Protein AF-A0A447PG07-F1 (afdb_monomer_lite)

Organism: Salmonella enterica I (NCBI:txid59201)

Secondary structure (DSSP, 8-state):
-TTTT-B-TTS-BTTSTT-TTS-SB-TTT--B-S-SSPEEEEEETTEEEEEE--HHHHHB---TTPPPPTTSPPPP-BHHHHHHHHHHHHHS--TTTTHHHHHHHS--

pLDDT: mean 86.22, std 14.03, range [40.84, 96.06]

Foldseek 3Di:
DDVLQDDDPVQFRQQQAVQRPDRQADPPQRDGDGDPDFHWDDPDPPDIDRPGHHSCVVAQADDPPDDADPVRDDDGRGNVVVVVVVVVVVPDDPPPPPVVVVVVVPPD

Radius of gyration: 20.19 Å; chains: 1; bounding box: 49×33×59 Å

Sequence (108 aa):
MNLANSTDGNGRYIFAGYKTEAAPFDQATGGYHGGEKSVTQQVDSARTMVIGHTGAQIFNSITSNAVPEPDGSDSEKNLFVMLDTAIAALKTPVEGNDVEKEKSRCRH

Structure (mmCIF, N/CA/C/O backbone):
data_AF-A0A447PG07-F1
#
_entry.id   AF-A0A447PG07-F1
#
loop_
_atom_site.group_PDB
_atom_site.id
_atom_site.type_symbol
_atom_site.label_atom_id
_atom_site.label_alt_id
_atom_site.label_comp_id
_atom_site.label_asym_id
_atom_site.label_entity_id
_atom_site.label_seq_id
_atom_site.pdbx_PDB_ins_code
_atom_site.Cartn_x
_atom_site.Cartn_y
_atom_site.Cartn_z
_atom_site.occupancy
_atom_site.B_iso_or_equiv
_atom_site.auth_seq_id
_atom_site.auth_comp_id
_atom_site.auth_asym_id
_atom_site.auth_atom_id
_atom_site.pdbx_PDB_model_num
ATOM 1 N N . MET A 1 1 ? 4.281 8.982 -4.720 1.00 81.94 1 MET A N 1
ATOM 2 C CA . MET A 1 1 ? 4.372 8.533 -3.313 1.00 81.94 1 MET A CA 1
ATOM 3 C C . MET A 1 1 ? 3.516 9.344 -2.347 1.00 81.94 1 MET A C 1
ATOM 5 O O . MET A 1 1 ? 2.794 8.732 -1.578 1.00 81.94 1 MET A O 1
ATOM 9 N N . ASN A 1 2 ? 3.523 10.685 -2.397 1.00 86.12 2 ASN A N 1
ATOM 10 C CA . ASN A 1 2 ? 2.839 11.530 -1.397 1.00 86.12 2 ASN A CA 1
ATOM 11 C C . ASN A 1 2 ? 1.357 11.181 -1.163 1.00 86.12 2 ASN A C 1
ATOM 13 O O . ASN A 1 2 ? 0.922 11.156 -0.021 1.00 86.12 2 ASN A O 1
ATOM 17 N N . LEU A 1 3 ? 0.602 10.845 -2.218 1.00 90.31 3 LEU A N 1
ATOM 18 C CA . LEU A 1 3 ? -0.801 10.442 -2.072 1.00 90.31 3 LEU A CA 1
ATOM 19 C C . LEU A 1 3 ? -0.959 9.138 -1.272 1.00 90.31 3 LEU A C 1
ATOM 21 O O . LEU A 1 3 ? -1.852 9.034 -0.439 1.00 90.31 3 LEU A O 1
ATOM 25 N N . ALA A 1 4 ? -0.089 8.153 -1.483 1.00 91.69 4 ALA A N 1
ATOM 26 C CA . ALA A 1 4 ? -0.154 6.882 -0.765 1.00 91.69 4 ALA A CA 1
ATOM 27 C C . ALA A 1 4 ? 0.281 7.002 0.705 1.00 91.69 4 ALA A C 1
ATOM 29 O O . ALA A 1 4 ? -0.189 6.243 1.548 1.00 91.69 4 ALA A O 1
ATOM 30 N N . ASN A 1 5 ? 1.086 8.020 1.021 1.00 94.75 5 ASN A N 1
ATOM 31 C CA . ASN A 1 5 ? 1.433 8.439 2.380 1.00 94.75 5 ASN A CA 1
ATOM 32 C C . ASN A 1 5 ? 0.563 9.614 2.876 1.00 94.75 5 ASN A C 1
ATOM 34 O O . ASN A 1 5 ? 1.009 10.405 3.702 1.00 94.75 5 ASN A O 1
ATOM 38 N N . SER A 1 6 ? -0.676 9.746 2.386 1.00 95.00 6 SER A N 1
ATOM 39 C CA . SER A 1 6 ? -1.580 10.812 2.840 1.00 95.00 6 SER A CA 1
ATOM 40 C C . SER A 1 6 ? -1.982 10.638 4.299 1.00 95.00 6 SER A C 1
ATOM 42 O O . SER A 1 6 ? -2.230 9.520 4.765 1.00 95.00 6 SER A O 1
ATOM 44 N N . THR A 1 7 ? -2.124 11.765 4.989 1.00 94.50 7 THR A N 1
ATOM 45 C CA . THR A 1 7 ? -2.611 11.837 6.364 1.00 94.50 7 THR A CA 1
ATOM 46 C C . THR A 1 7 ? -3.948 12.563 6.442 1.00 94.50 7 THR A C 1
ATOM 48 O O . THR A 1 7 ? -4.266 13.389 5.587 1.00 94.50 7 THR A O 1
ATOM 51 N N . ASP A 1 8 ? -4.729 12.281 7.480 1.00 91.75 8 ASP A N 1
ATOM 52 C CA . ASP A 1 8 ? -5.882 13.103 7.839 1.00 91.75 8 ASP A CA 1
ATOM 53 C C . ASP A 1 8 ? -5.444 14.434 8.487 1.00 91.75 8 ASP A C 1
ATOM 55 O O . ASP A 1 8 ? -4.252 14.725 8.634 1.00 91.75 8 ASP A O 1
ATOM 59 N N . GLY A 1 9 ? -6.419 15.250 8.903 1.00 91.69 9 GLY A N 1
ATOM 60 C CA . GLY A 1 9 ? -6.163 16.526 9.581 1.00 91.69 9 GLY A CA 1
ATOM 61 C C . GLY A 1 9 ? -5.447 16.406 10.934 1.00 91.69 9 GLY A C 1
ATOM 62 O O . GLY A 1 9 ? -4.965 17.410 11.448 1.00 91.69 9 GLY A O 1
ATOM 63 N N . ASN A 1 10 ? -5.343 15.197 11.491 1.00 92.62 10 ASN A N 1
ATOM 64 C CA . ASN A 1 10 ? -4.642 14.901 12.739 1.00 92.62 10 ASN A CA 1
ATOM 65 C C . ASN A 1 10 ? -3.262 14.258 12.498 1.00 92.62 10 ASN A C 1
ATOM 67 O O . ASN A 1 10 ? -2.619 13.822 13.454 1.00 92.62 10 ASN A O 1
ATOM 71 N N . GLY A 1 11 ? -2.809 14.161 11.243 1.00 93.56 11 GLY A N 1
ATOM 72 C CA . GLY A 1 11 ? -1.530 13.543 10.888 1.00 93.56 11 GLY A CA 1
ATOM 73 C C . GLY A 1 11 ? -1.554 12.011 10.863 1.00 93.56 11 GLY A C 1
ATOM 74 O O . GLY A 1 11 ? -0.493 11.393 10.813 1.00 93.56 11 GLY A O 1
ATOM 75 N N . ARG A 1 12 ? -2.732 11.374 10.889 1.00 94.69 12 ARG A N 1
ATOM 76 C CA . ARG A 1 12 ? -2.869 9.910 10.844 1.00 94.69 12 ARG A CA 1
ATOM 77 C C . ARG A 1 12 ? -2.880 9.410 9.413 1.00 94.69 12 ARG A C 1
ATOM 79 O O . ARG A 1 12 ? -3.681 9.876 8.607 1.00 94.69 12 ARG A O 1
ATOM 86 N N . TYR A 1 13 ? -2.036 8.431 9.098 1.00 95.19 13 TYR A N 1
ATOM 87 C CA . TYR A 1 13 ? -1.981 7.862 7.751 1.00 95.19 13 TYR A CA 1
ATOM 88 C C . TYR A 1 13 ? -3.266 7.105 7.399 1.00 95.19 13 TYR A C 1
ATOM 90 O O . TYR A 1 13 ? -3.585 6.084 8.012 1.00 95.19 13 TYR A O 1
ATOM 98 N N . ILE A 1 14 ? -3.973 7.570 6.366 1.00 94.19 14 ILE A N 1
ATOM 99 C CA . ILE A 1 14 ? -5.320 7.077 6.019 1.00 94.19 14 ILE A CA 1
ATOM 100 C C . ILE A 1 14 ? -5.308 5.737 5.271 1.00 94.19 14 ILE A C 1
ATOM 102 O O . ILE A 1 14 ? -6.293 5.006 5.294 1.00 94.19 14 ILE A O 1
ATOM 106 N N . PHE A 1 15 ? -4.177 5.380 4.656 1.00 95.62 15 PHE A N 1
ATOM 107 C CA . PHE A 1 15 ? -3.979 4.110 3.943 1.00 95.62 15 PHE A CA 1
ATOM 108 C C . PHE A 1 15 ? -3.133 3.104 4.746 1.00 95.62 15 PHE A C 1
ATOM 110 O O . PHE A 1 15 ? -2.669 2.088 4.225 1.00 95.62 15 PHE A O 1
ATOM 117 N N . ALA A 1 16 ? -2.911 3.344 6.038 1.00 95.06 16 ALA A N 1
ATOM 118 C CA . ALA A 1 16 ? -2.101 2.461 6.878 1.00 95.06 16 ALA A CA 1
ATOM 119 C C . ALA A 1 16 ? -2.915 1.392 7.632 1.00 95.06 16 ALA A C 1
ATOM 121 O O . ALA A 1 16 ? -2.360 0.669 8.463 1.00 95.06 16 ALA A O 1
ATOM 122 N N . GLY A 1 17 ? -4.220 1.268 7.364 1.00 92.88 17 GLY A N 1
ATOM 123 C CA . GLY A 1 17 ? -5.103 0.419 8.166 1.00 92.88 17 GLY A CA 1
ATOM 124 C C . GLY A 1 17 ? -5.097 0.892 9.623 1.00 92.88 17 GLY A C 1
ATOM 125 O O . GLY A 1 17 ? -5.183 2.085 9.892 1.00 92.88 17 GLY A O 1
ATOM 126 N N . TYR A 1 18 ? -4.914 -0.028 10.571 1.00 92.88 18 TYR A N 1
ATOM 127 C CA . TYR A 1 18 ? -4.772 0.322 11.992 1.00 92.88 18 TYR A CA 1
ATOM 128 C C . TYR A 1 18 ? -3.376 0.857 12.385 1.00 92.88 18 TYR A C 1
ATOM 130 O O . TYR A 1 18 ? -3.205 1.325 13.508 1.00 92.88 18 TYR A O 1
ATOM 138 N N . LYS A 1 19 ? -2.364 0.811 11.500 1.00 94.31 19 LYS A N 1
ATOM 139 C CA . LYS A 1 19 ? -0.987 1.270 11.790 1.00 94.31 19 LYS A CA 1
ATOM 140 C C . LYS A 1 19 ? -0.773 2.747 11.426 1.00 94.31 19 LYS A C 1
ATOM 142 O O . LYS A 1 19 ? 0.138 3.088 10.684 1.00 94.31 19 LYS A O 1
ATOM 147 N N . THR A 1 20 ? -1.611 3.639 11.939 1.00 93.12 20 THR A N 1
ATOM 148 C CA . THR A 1 20 ? -1.708 5.033 11.460 1.00 93.12 20 THR A CA 1
ATOM 149 C C . THR A 1 20 ? -0.557 5.969 11.854 1.00 93.12 20 THR A C 1
ATOM 151 O O . THR A 1 20 ? -0.586 7.130 11.466 1.00 93.12 20 THR A O 1
ATOM 154 N N . GLU A 1 21 ? 0.395 5.516 12.672 1.00 93.12 21 GLU A N 1
ATOM 155 C CA . GLU A 1 21 ? 1.470 6.350 13.254 1.00 93.12 21 GLU A CA 1
ATOM 156 C C . GLU A 1 21 ? 2.745 6.391 12.400 1.00 93.12 21 GLU A C 1
ATOM 158 O O . GLU A 1 21 ? 3.657 7.167 12.672 1.00 93.12 21 GLU A O 1
ATOM 163 N N . ALA A 1 22 ? 2.840 5.530 11.387 1.00 93.44 22 ALA A N 1
ATOM 164 C CA . ALA A 1 22 ? 4.014 5.401 10.533 1.00 93.44 22 ALA A CA 1
ATOM 165 C C . ALA A 1 22 ? 3.606 5.429 9.061 1.00 93.44 22 ALA A C 1
ATOM 167 O O . ALA A 1 22 ? 2.521 4.964 8.703 1.00 93.44 22 ALA A O 1
ATOM 168 N N . ALA A 1 23 ? 4.495 5.962 8.219 1.00 94.94 23 ALA A N 1
ATOM 169 C CA . ALA A 1 23 ? 4.260 6.036 6.786 1.00 94.94 23 ALA A CA 1
ATOM 170 C C . ALA A 1 23 ? 4.027 4.622 6.221 1.00 94.94 23 ALA A C 1
ATOM 172 O O . ALA A 1 23 ? 4.868 3.742 6.426 1.00 94.94 23 ALA A O 1
ATOM 173 N N . PRO A 1 24 ? 2.895 4.372 5.540 1.00 95.12 24 PRO A N 1
ATOM 174 C CA . PRO A 1 24 ? 2.576 3.048 5.026 1.00 95.12 24 PRO A CA 1
ATOM 175 C C . PRO A 1 24 ? 3.445 2.623 3.8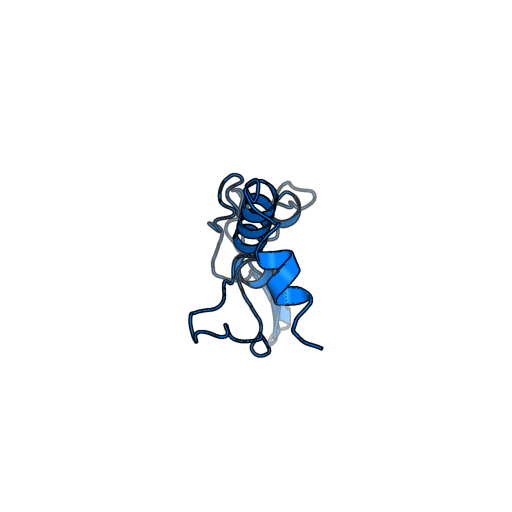46 1.00 95.12 24 PRO A C 1
ATOM 177 O O . PRO A 1 24 ? 3.554 1.421 3.620 1.00 95.12 24 PRO A O 1
ATOM 180 N N . PHE A 1 25 ? 4.025 3.562 3.095 1.00 96.06 25 PHE A N 1
ATOM 181 C CA . PHE A 1 25 ? 4.870 3.273 1.940 1.00 96.06 25 PHE A CA 1
ATOM 182 C C . PHE A 1 25 ? 6.279 3.825 2.105 1.00 96.06 25 PHE A C 1
ATOM 184 O O . PHE A 1 25 ? 6.463 4.995 2.453 1.00 96.06 25 PHE A O 1
ATOM 191 N N . ASP A 1 26 ? 7.264 2.992 1.782 1.00 94.38 26 ASP A N 1
ATOM 192 C CA . ASP A 1 26 ? 8.651 3.416 1.646 1.00 94.38 26 ASP A CA 1
ATOM 193 C C . ASP A 1 26 ? 8.828 4.328 0.421 1.00 94.38 26 ASP A C 1
ATOM 195 O O . ASP A 1 26 ? 8.319 4.055 -0.667 1.00 94.38 26 ASP A O 1
ATOM 199 N N . GLN A 1 27 ? 9.559 5.427 0.595 1.00 89.38 27 GLN A N 1
ATOM 200 C CA . GLN A 1 27 ? 9.694 6.453 -0.439 1.00 89.38 27 GLN A CA 1
ATOM 201 C C . GLN A 1 27 ? 10.616 6.022 -1.590 1.00 89.38 27 GLN A C 1
ATOM 203 O O . GLN A 1 27 ? 10.472 6.542 -2.696 1.00 89.38 27 GLN A O 1
ATOM 208 N N . ALA A 1 28 ? 11.570 5.124 -1.330 1.00 88.12 28 ALA A N 1
ATOM 209 C CA . ALA A 1 28 ? 12.571 4.708 -2.308 1.00 88.12 28 ALA A CA 1
ATOM 210 C C . ALA A 1 28 ? 12.092 3.535 -3.169 1.00 88.12 28 ALA A C 1
ATOM 212 O O . ALA A 1 28 ? 12.404 3.483 -4.352 1.00 88.12 28 ALA A O 1
ATOM 213 N N . THR A 1 29 ? 11.352 2.604 -2.571 1.00 88.12 29 THR A N 1
ATOM 214 C CA . THR A 1 29 ? 10.944 1.340 -3.201 1.00 88.12 29 THR A CA 1
ATOM 215 C C . THR A 1 29 ? 9.446 1.253 -3.479 1.00 88.12 29 THR A C 1
ATOM 217 O O . THR A 1 29 ? 9.011 0.372 -4.214 1.00 88.12 29 THR A O 1
ATOM 220 N N . GLY A 1 30 ? 8.627 2.107 -2.854 1.00 90.56 30 GLY A N 1
ATOM 221 C CA . GLY A 1 30 ? 7.171 1.969 -2.899 1.00 90.56 30 GLY A CA 1
ATOM 222 C C . GLY A 1 30 ? 6.654 0.716 -2.179 1.00 90.56 30 GLY A C 1
ATOM 223 O O . GLY A 1 30 ? 5.516 0.303 -2.408 1.00 90.56 30 GLY A O 1
ATOM 224 N N . GLY A 1 31 ? 7.467 0.081 -1.327 1.00 93.12 31 GLY A N 1
ATOM 225 C CA . GLY A 1 31 ? 7.064 -1.073 -0.525 1.00 93.12 31 GLY A CA 1
ATOM 226 C C . GLY A 1 31 ? 6.009 -0.704 0.520 1.00 93.12 31 GLY A C 1
ATOM 227 O O . GLY A 1 31 ? 6.139 0.310 1.203 1.00 93.12 31 GLY A O 1
ATOM 228 N N . TYR A 1 32 ? 4.956 -1.520 0.649 1.00 95.06 32 TYR A N 1
ATOM 229 C CA . TYR A 1 32 ? 3.913 -1.323 1.660 1.00 95.06 32 TYR A CA 1
ATOM 230 C C . TYR A 1 32 ? 4.279 -1.993 2.990 1.00 95.06 32 TYR A C 1
ATOM 232 O O . TYR A 1 32 ? 4.531 -3.196 3.037 1.00 95.06 32 TYR A O 1
ATOM 240 N N . HIS A 1 33 ? 4.220 -1.237 4.086 1.00 94.81 33 HIS A N 1
ATOM 241 C CA . HIS A 1 33 ? 4.536 -1.690 5.449 1.00 94.81 33 HIS A CA 1
ATOM 242 C C . HIS A 1 33 ? 3.433 -1.363 6.476 1.00 94.81 33 HIS A C 1
ATOM 244 O O . HIS A 1 33 ? 3.616 -1.536 7.688 1.00 94.81 33 HIS A O 1
ATOM 250 N N . GLY A 1 34 ? 2.267 -0.908 6.004 1.00 93.25 34 GLY A N 1
ATOM 251 C CA . GLY A 1 34 ? 1.111 -0.593 6.843 1.00 93.25 34 GLY A CA 1
ATOM 252 C C . GLY A 1 34 ? 0.413 -1.821 7.450 1.00 93.25 34 GLY A C 1
ATOM 253 O O . GLY A 1 34 ? 0.976 -2.910 7.600 1.00 93.25 34 GLY A O 1
ATOM 254 N N . GLY A 1 35 ? -0.819 -1.627 7.913 1.00 93.94 35 GLY A N 1
ATOM 255 C CA . GLY A 1 35 ? -1.671 -2.691 8.437 1.00 93.94 35 GLY A CA 1
ATOM 256 C C . GLY A 1 35 ? -2.373 -3.462 7.320 1.00 93.94 35 GLY A C 1
ATOM 257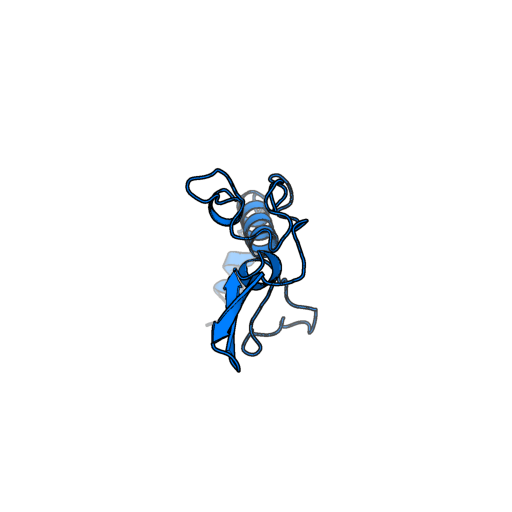 O O . GLY A 1 35 ? -2.911 -2.868 6.397 1.00 93.94 35 GLY A O 1
ATOM 258 N N . GLU A 1 36 ? -2.431 -4.787 7.433 1.00 92.25 36 GLU A N 1
ATOM 259 C CA . GLU A 1 36 ? -3.112 -5.640 6.443 1.00 92.25 36 GLU A CA 1
ATOM 260 C C . GLU A 1 36 ? -4.639 -5.639 6.590 1.00 92.25 36 GLU A C 1
ATOM 262 O O . GLU A 1 36 ? -5.364 -5.923 5.639 1.00 92.25 36 GLU A O 1
ATOM 267 N N . LYS A 1 37 ? -5.143 -5.300 7.781 1.00 92.94 37 LYS A N 1
ATOM 268 C CA . LYS A 1 37 ? -6.579 -5.256 8.066 1.00 92.94 37 LYS A CA 1
ATOM 269 C C . LYS A 1 37 ? -7.138 -3.874 7.751 1.00 92.94 37 LYS A C 1
ATOM 271 O O . LYS A 1 37 ? -6.660 -2.878 8.300 1.00 92.94 37 LYS A O 1
ATOM 276 N N . SER A 1 38 ? -8.168 -3.834 6.908 1.00 92.00 38 SER A N 1
ATOM 277 C CA . SER A 1 38 ? -8.955 -2.627 6.657 1.00 92.00 38 SER A CA 1
ATOM 278 C C . SER A 1 38 ? -9.607 -2.144 7.951 1.00 92.00 38 SER A C 1
ATOM 280 O O . SER A 1 38 ? -9.996 -2.949 8.801 1.00 92.00 38 SER A O 1
ATOM 282 N N . VAL A 1 39 ? -9.747 -0.829 8.094 1.00 91.81 39 VAL A N 1
ATOM 283 C CA . VAL A 1 39 ? -10.432 -0.243 9.246 1.00 91.81 39 VAL A CA 1
ATOM 284 C C . VAL A 1 39 ? -11.930 -0.412 9.050 1.00 91.81 39 VAL A C 1
ATOM 286 O O . VAL A 1 39 ? -12.489 0.027 8.042 1.00 91.81 39 VAL A O 1
ATOM 289 N N . THR A 1 40 ? -12.582 -1.048 10.017 1.00 93.62 40 THR A N 1
ATOM 290 C CA . THR A 1 40 ? -14.030 -1.255 10.016 1.00 93.62 40 THR A CA 1
ATOM 291 C C . THR A 1 40 ? -14.693 -0.535 11.175 1.00 93.62 40 THR A C 1
ATOM 293 O O . THR A 1 40 ? -14.140 -0.501 12.275 1.00 93.62 40 THR A O 1
ATOM 296 N N . GLN A 1 41 ? -15.905 -0.039 10.954 1.00 91.94 41 GLN A N 1
ATOM 297 C CA . GLN A 1 41 ? -16.729 0.586 11.977 1.00 91.94 41 GLN A CA 1
ATOM 298 C C . GLN A 1 41 ? -18.136 -0.009 11.965 1.00 91.94 41 GLN A C 1
ATOM 300 O O . GLN A 1 41 ? -18.750 -0.183 10.910 1.00 91.94 41 GLN A O 1
ATOM 305 N N . GLN A 1 42 ? -18.646 -0.328 13.153 1.00 92.38 42 GLN A N 1
ATOM 306 C CA . GLN A 1 42 ? -20.032 -0.735 13.327 1.00 92.38 42 GLN A CA 1
ATOM 307 C C . GLN A 1 42 ? -20.931 0.504 13.255 1.00 92.38 42 GLN A C 1
ATOM 309 O O . GLN A 1 42 ? -20.745 1.449 14.020 1.00 92.38 42 GLN A O 1
ATOM 314 N N . VAL A 1 43 ? -21.876 0.505 12.315 1.00 92.38 43 VAL A N 1
ATOM 315 C CA . VAL A 1 43 ? -22.775 1.644 12.039 1.00 92.38 43 VAL A CA 1
ATOM 316 C C . VAL A 1 43 ? -24.216 1.384 12.485 1.00 92.38 43 VAL A C 1
ATOM 318 O O . VAL A 1 43 ? -25.013 2.311 12.561 1.00 92.38 43 VAL A O 1
ATOM 321 N N . ASP A 1 44 ? -24.546 0.126 12.785 1.00 92.56 44 ASP A N 1
ATOM 322 C CA . ASP A 1 44 ? -25.814 -0.321 13.366 1.00 92.56 44 ASP A CA 1
ATOM 323 C C . ASP A 1 44 ? -25.586 -1.669 14.084 1.00 92.56 44 ASP A C 1
ATOM 325 O O . ASP A 1 44 ? -24.563 -2.333 13.892 1.00 92.56 44 ASP A O 1
ATOM 329 N N . SER A 1 45 ? -26.551 -2.109 14.884 1.00 89.19 45 SER A N 1
ATOM 330 C CA . SER A 1 45 ? -26.611 -3.392 15.596 1.00 89.19 45 SER A CA 1
ATOM 331 C C . SER A 1 45 ? -26.223 -4.617 14.754 1.00 89.19 45 SER A C 1
ATOM 333 O O . SER A 1 45 ? -25.649 -5.557 15.297 1.00 89.19 45 SER A O 1
ATOM 335 N N . ALA A 1 46 ? -26.466 -4.593 13.438 1.00 91.81 46 ALA A N 1
ATOM 336 C CA . ALA A 1 46 ? -26.184 -5.708 12.530 1.00 91.81 46 ALA A CA 1
ATOM 337 C C . ALA A 1 46 ? -25.227 -5.375 11.368 1.00 91.81 46 ALA A C 1
ATOM 339 O O . ALA A 1 46 ? -25.011 -6.223 10.501 1.00 91.81 46 ALA A O 1
ATOM 340 N N . ARG A 1 47 ? -24.679 -4.152 11.287 1.00 91.44 47 ARG A N 1
ATOM 341 C CA . ARG A 1 47 ? -23.904 -3.704 10.114 1.00 91.44 47 ARG A CA 1
ATOM 342 C C . ARG A 1 47 ? -22.537 -3.157 10.504 1.00 91.44 47 ARG A C 1
ATOM 344 O O . ARG A 1 47 ? -22.434 -2.144 11.194 1.00 91.44 47 ARG A O 1
ATOM 351 N N . THR A 1 48 ? -21.503 -3.791 9.962 1.00 91.94 48 THR A N 1
ATOM 352 C CA . THR A 1 48 ? -20.113 -3.331 10.017 1.00 91.94 48 THR A CA 1
ATOM 353 C C . THR A 1 48 ? -19.689 -2.889 8.626 1.00 91.94 48 THR A C 1
ATOM 355 O O . THR A 1 48 ? -19.758 -3.670 7.679 1.00 91.94 48 THR A O 1
ATOM 358 N N . MET A 1 49 ? -19.263 -1.63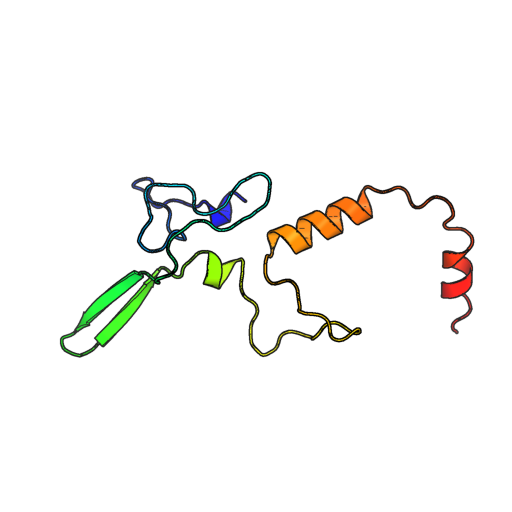5 8.498 1.00 93.06 49 MET A N 1
ATOM 359 C CA . MET A 1 49 ? -18.796 -1.060 7.239 1.00 93.06 49 MET A CA 1
ATOM 360 C C . MET A 1 49 ? -17.280 -0.896 7.251 1.00 93.06 49 MET A C 1
ATOM 362 O O . MET A 1 49 ? -16.690 -0.524 8.265 1.00 93.06 49 MET A O 1
ATOM 366 N N . VAL A 1 50 ? -16.648 -1.152 6.107 1.00 91.81 50 VAL A N 1
ATOM 367 C CA . VAL A 1 50 ? -15.243 -0.801 5.882 1.00 91.81 50 VAL A CA 1
ATOM 368 C C . VAL A 1 50 ? -15.175 0.705 5.641 1.00 91.81 50 VAL A C 1
ATOM 370 O O . VAL A 1 50 ? -15.817 1.207 4.723 1.00 91.81 50 VAL A O 1
ATOM 373 N N . ILE A 1 51 ? -14.423 1.418 6.478 1.00 91.00 51 ILE A N 1
ATOM 374 C CA . ILE A 1 51 ? -14.280 2.882 6.421 1.00 91.00 51 ILE A CA 1
ATOM 375 C C . ILE A 1 51 ? -12.890 3.327 5.956 1.00 91.00 51 ILE A C 1
ATOM 377 O O . ILE A 1 51 ? -12.711 4.476 5.570 1.00 91.00 51 ILE A O 1
ATOM 381 N N . GLY A 1 52 ? -11.907 2.425 5.976 1.00 90.94 52 GLY A N 1
ATOM 382 C CA . GLY A 1 52 ? -10.546 2.707 5.534 1.00 90.94 52 GLY A CA 1
ATOM 383 C C . GLY A 1 52 ? -9.931 1.493 4.856 1.00 90.94 52 GLY A C 1
ATOM 384 O O . GLY A 1 52 ? -9.605 0.506 5.520 1.00 90.94 52 GLY A O 1
ATOM 385 N N . HIS A 1 53 ? -9.771 1.568 3.536 1.00 93.88 53 HIS A N 1
ATOM 386 C CA . HIS A 1 53 ? -9.009 0.577 2.783 1.00 93.88 53 HIS A CA 1
ATOM 387 C C . HIS A 1 53 ? -7.516 0.704 3.085 1.00 93.88 53 HIS A C 1
ATOM 389 O O . HIS A 1 53 ? -6.996 1.794 3.328 1.00 93.88 53 HIS A O 1
ATOM 395 N N . THR A 1 54 ? -6.816 -0.424 3.068 1.00 95.00 54 THR A N 1
ATOM 396 C CA . THR A 1 54 ? -5.369 -0.433 3.269 1.00 95.00 54 THR A CA 1
ATOM 397 C C . THR A 1 54 ? -4.667 0.012 1.994 1.00 95.00 54 THR A C 1
ATOM 399 O O . THR A 1 54 ? -5.165 -0.164 0.883 1.00 95.00 54 THR A O 1
ATOM 402 N N . GLY A 1 55 ? -3.465 0.557 2.133 1.00 93.12 55 GLY A N 1
ATOM 403 C CA . GLY A 1 55 ? -2.630 0.922 0.999 1.00 93.12 55 GLY A CA 1
ATOM 404 C C . GLY A 1 55 ? -2.333 -0.280 0.109 1.00 93.12 55 GLY A C 1
ATOM 405 O O . GLY A 1 55 ? -2.301 -0.123 -1.104 1.00 93.12 55 GLY A O 1
ATOM 406 N N . ALA A 1 56 ? -2.228 -1.487 0.675 1.00 93.69 56 ALA A N 1
ATOM 407 C CA . ALA A 1 56 ? -2.096 -2.707 -0.114 1.00 93.69 56 ALA A CA 1
ATOM 408 C C . ALA A 1 56 ? -3.289 -2.925 -1.059 1.00 93.69 56 ALA A C 1
ATOM 410 O O . ALA A 1 56 ? -3.087 -3.254 -2.224 1.00 93.69 56 ALA A O 1
ATOM 411 N N . GLN A 1 57 ? -4.517 -2.687 -0.588 1.00 93.12 57 GLN A N 1
ATOM 412 C CA . GLN A 1 57 ? -5.731 -2.827 -1.402 1.00 93.12 57 GLN A CA 1
ATOM 413 C C . GLN A 1 57 ? -5.824 -1.785 -2.524 1.00 93.12 57 GLN A C 1
ATOM 415 O O . GLN A 1 57 ? -6.470 -2.046 -3.532 1.00 93.12 57 GLN A O 1
ATOM 420 N N . ILE A 1 58 ? -5.210 -0.611 -2.346 1.00 92.69 58 ILE A N 1
ATOM 421 C CA . ILE A 1 58 ? -5.322 0.509 -3.292 1.00 92.69 58 ILE A CA 1
ATOM 422 C C . ILE A 1 58 ? -4.142 0.575 -4.269 1.00 92.69 58 ILE A C 1
ATOM 424 O O . ILE A 1 58 ? -4.344 0.835 -5.449 1.00 92.69 58 ILE A O 1
ATOM 428 N N . PHE A 1 59 ? -2.915 0.359 -3.792 1.00 93.56 59 PHE A N 1
ATOM 429 C CA . PHE A 1 59 ? -1.683 0.590 -4.558 1.00 93.56 59 PHE A CA 1
ATOM 430 C C . PHE A 1 59 ? -0.854 -0.676 -4.801 1.00 93.56 59 PHE A C 1
ATOM 432 O O . PHE A 1 59 ? 0.120 -0.612 -5.546 1.00 93.56 59 PHE A O 1
ATOM 439 N N . ASN A 1 60 ? -1.208 -1.801 -4.169 1.00 91.81 60 ASN A N 1
ATOM 440 C CA . ASN A 1 60 ? -0.515 -3.085 -4.317 1.00 91.81 60 ASN A CA 1
ATOM 441 C C . ASN A 1 60 ? -1.486 -4.238 -4.631 1.00 91.81 60 ASN A C 1
ATOM 443 O O . ASN A 1 60 ? -1.350 -5.350 -4.118 1.00 91.81 60 ASN A O 1
ATOM 447 N N . SER A 1 61 ? -2.532 -3.949 -5.402 1.00 90.75 61 SER A N 1
ATOM 448 C CA . SER A 1 61 ? -3.563 -4.910 -5.791 1.00 90.75 61 SER A CA 1
ATOM 449 C C . SER A 1 61 ? -4.050 -4.605 -7.199 1.00 90.75 61 SER A C 1
ATOM 451 O O . SER A 1 61 ? -4.185 -3.446 -7.582 1.00 90.75 61 SER A O 1
ATOM 453 N N . ILE A 1 62 ? -4.372 -5.660 -7.940 1.00 89.31 62 ILE A N 1
ATOM 454 C CA . ILE A 1 62 ? -5.042 -5.591 -9.239 1.00 89.31 62 ILE A CA 1
ATOM 455 C C . ILE A 1 62 ? -6.381 -6.312 -9.140 1.00 89.31 62 ILE A C 1
ATOM 457 O O . ILE A 1 62 ? -6.561 -7.231 -8.337 1.00 89.31 62 ILE A O 1
ATOM 461 N N . THR A 1 63 ? -7.343 -5.865 -9.932 1.00 86.31 63 THR A N 1
ATOM 462 C CA . THR A 1 63 ? -8.681 -6.448 -9.974 1.00 86.31 63 THR A CA 1
ATOM 463 C C . THR A 1 63 ? -8.686 -7.739 -10.795 1.00 86.31 63 THR A C 1
ATOM 465 O O . THR A 1 63 ? -7.782 -8.001 -11.585 1.00 86.31 63 THR A O 1
ATOM 468 N N . SER A 1 64 ? -9.725 -8.563 -10.647 1.00 86.81 64 SER A N 1
ATOM 469 C CA . SER A 1 64 ? -9.841 -9.847 -11.362 1.00 86.81 64 SER A CA 1
ATOM 470 C C . SER A 1 64 ? -9.944 -9.718 -12.888 1.00 86.81 64 SER A C 1
ATOM 472 O O . SER A 1 64 ? -9.801 -10.706 -13.597 1.00 86.81 64 SER A O 1
ATOM 474 N N . ASN A 1 65 ? -10.198 -8.513 -13.396 1.00 87.88 65 ASN A N 1
ATOM 475 C CA . ASN A 1 65 ? -10.215 -8.177 -14.818 1.00 87.88 65 ASN A CA 1
ATOM 476 C C . ASN A 1 65 ? -8.867 -7.639 -15.334 1.00 87.88 65 ASN A C 1
ATOM 478 O O . ASN A 1 65 ? -8.840 -7.026 -16.402 1.00 87.88 65 ASN A O 1
ATOM 482 N N . ALA A 1 66 ? -7.776 -7.807 -14.581 1.00 86.19 66 ALA A N 1
ATOM 483 C CA . ALA A 1 66 ? -6.439 -7.477 -15.055 1.00 86.19 66 ALA A CA 1
ATOM 484 C C . ALA A 1 66 ? -6.081 -8.298 -16.305 1.00 86.19 66 ALA A C 1
ATOM 486 O O . ALA A 1 66 ? -6.422 -9.478 -16.410 1.00 86.19 66 ALA A O 1
ATOM 487 N N . VAL A 1 67 ? -5.403 -7.659 -17.260 1.00 90.00 67 VAL A N 1
ATOM 488 C CA . VAL A 1 67 ? -4.882 -8.342 -18.448 1.00 90.00 67 VAL A CA 1
ATOM 489 C C . VAL A 1 67 ? -3.651 -9.146 -18.017 1.00 90.00 67 VAL A C 1
ATOM 491 O O . VAL A 1 67 ? -2.749 -8.548 -17.434 1.00 90.00 67 VAL A O 1
ATOM 494 N N . PRO A 1 68 ? -3.610 -10.470 -18.254 1.00 89.12 68 PRO A N 1
ATOM 495 C CA . PRO A 1 68 ? -2.470 -11.291 -17.866 1.00 89.12 68 PRO A CA 1
ATOM 496 C C . PRO A 1 68 ? -1.242 -10.962 -18.715 1.00 89.12 68 PRO A C 1
ATOM 498 O O . PRO A 1 68 ? -1.369 -10.539 -19.869 1.00 89.12 68 PRO A O 1
ATOM 501 N N . GLU A 1 69 ? -0.058 -11.216 -18.161 1.00 89.88 69 GLU A N 1
ATOM 502 C CA . GLU A 1 69 ? 1.189 -11.048 -18.901 1.00 89.88 69 GLU A CA 1
ATOM 503 C C . GLU A 1 69 ? 1.247 -12.017 -20.100 1.00 89.88 69 GLU A C 1
ATOM 505 O O . GLU A 1 69 ? 0.838 -13.179 -19.975 1.00 89.88 69 GLU A O 1
ATOM 510 N N . PRO A 1 70 ? 1.754 -11.589 -21.273 1.00 90.06 70 PRO A N 1
ATOM 511 C CA . PRO A 1 70 ? 1.783 -12.428 -22.476 1.00 90.06 70 PRO A CA 1
ATOM 512 C C . PRO A 1 70 ? 2.595 -13.722 -22.334 1.00 90.06 70 PRO A C 1
ATOM 514 O O . PRO A 1 70 ? 2.357 -14.681 -23.068 1.00 90.06 70 PRO A O 1
ATOM 517 N N . ASP A 1 71 ? 3.566 -13.742 -21.421 1.00 91.06 71 ASP A N 1
ATOM 518 C CA . ASP A 1 71 ? 4.426 -14.889 -21.123 1.00 91.06 71 ASP A CA 1
ATOM 519 C C . ASP A 1 71 ? 3.865 -15.799 -20.014 1.00 91.06 71 ASP A C 1
ATOM 521 O O . AS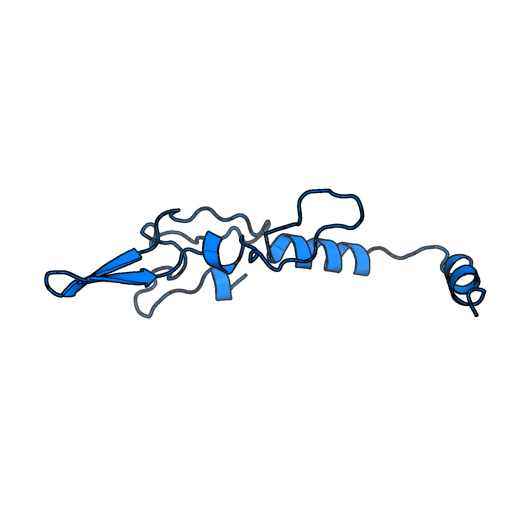P A 1 71 ? 4.458 -16.834 -19.706 1.00 91.06 71 ASP A O 1
ATOM 525 N N . GLY A 1 72 ? 2.710 -15.443 -19.441 1.00 89.25 72 GLY A N 1
ATOM 526 C CA . GLY A 1 72 ? 2.067 -16.178 -18.354 1.00 89.25 72 GLY A CA 1
ATOM 527 C C . GLY A 1 72 ? 2.714 -15.976 -16.982 1.00 89.25 72 GLY A C 1
ATOM 528 O O . GLY A 1 72 ? 2.405 -16.741 -16.067 1.00 89.25 72 GLY A O 1
ATOM 529 N N . SER A 1 73 ? 3.603 -14.993 -16.827 1.00 92.06 73 SER A N 1
ATOM 530 C CA . SER A 1 73 ? 4.147 -14.607 -15.524 1.00 92.06 73 SER A CA 1
ATOM 531 C C . SER A 1 73 ? 3.112 -13.876 -14.654 1.00 92.06 73 SER A C 1
ATOM 533 O O . SER A 1 73 ? 2.048 -13.454 -15.116 1.00 92.06 73 SER A O 1
ATOM 535 N N . ASP A 1 74 ? 3.407 -13.764 -13.356 1.00 89.62 74 ASP A N 1
ATOM 536 C CA . ASP A 1 74 ? 2.560 -13.023 -12.424 1.00 89.62 74 ASP A CA 1
ATOM 537 C C . ASP A 1 74 ? 2.564 -11.529 -12.773 1.00 89.62 74 ASP A C 1
ATOM 539 O O . ASP A 1 74 ? 3.620 -10.897 -12.801 1.00 89.62 74 ASP A O 1
ATOM 543 N N . SER A 1 75 ? 1.378 -10.939 -12.946 1.00 90.56 75 SER A N 1
ATOM 544 C CA . SER A 1 75 ? 1.255 -9.493 -13.136 1.00 90.56 75 SER A CA 1
ATOM 545 C C . SER A 1 75 ? 1.796 -8.725 -11.929 1.00 90.56 75 SER A C 1
ATOM 547 O O . SER A 1 75 ? 1.494 -9.044 -10.766 1.00 90.56 75 SER A O 1
ATOM 549 N N . GLU A 1 76 ? 2.547 -7.661 -12.217 1.00 91.50 76 GLU A N 1
ATOM 550 C CA . GLU A 1 76 ? 2.948 -6.684 -11.210 1.00 91.50 76 GLU A CA 1
ATOM 551 C C . GLU A 1 76 ? 1.690 -6.100 -10.548 1.00 91.50 76 GLU A C 1
ATOM 553 O O . GLU A 1 76 ? 0.678 -5.840 -11.201 1.00 91.50 76 GLU A O 1
ATOM 558 N N . LYS A 1 77 ? 1.729 -5.929 -9.228 1.00 92.44 77 LYS A N 1
ATOM 559 C CA . LYS A 1 77 ? 0.597 -5.419 -8.438 1.00 92.44 77 LYS A CA 1
ATOM 560 C C . LYS A 1 77 ? 0.882 -4.054 -7.839 1.00 92.44 77 LYS A C 1
ATOM 562 O O . LYS A 1 77 ? -0.059 -3.327 -7.522 1.00 92.44 77 LYS A O 1
ATOM 567 N N . ASN A 1 78 ? 2.156 -3.717 -7.675 1.00 91.31 78 ASN A N 1
ATOM 568 C CA . ASN A 1 78 ? 2.596 -2.475 -7.083 1.00 91.31 78 ASN A CA 1
ATOM 569 C C . ASN A 1 78 ? 2.680 -1.379 -8.148 1.00 91.31 78 ASN A C 1
ATOM 571 O O . ASN A 1 78 ? 3.549 -1.395 -9.023 1.00 91.31 78 ASN A O 1
ATOM 575 N N . LEU A 1 79 ? 1.811 -0.376 -8.023 1.00 90.75 79 LEU A N 1
ATOM 576 C CA . LEU A 1 79 ? 1.767 0.769 -8.933 1.00 90.75 79 LEU A CA 1
ATOM 577 C C . LEU A 1 79 ? 3.119 1.493 -9.033 1.00 90.75 79 LEU A C 1
ATOM 579 O O . LEU A 1 79 ? 3.460 2.043 -10.078 1.00 90.75 79 LEU A O 1
ATOM 583 N N . PHE A 1 80 ? 3.894 1.514 -7.953 1.00 91.81 80 PHE A N 1
ATOM 584 C CA . PHE A 1 80 ? 5.174 2.206 -7.918 1.00 91.81 80 PHE A CA 1
ATOM 585 C C . PHE A 1 80 ? 6.259 1.465 -8.685 1.00 91.81 80 PHE A C 1
ATOM 587 O O . PHE A 1 80 ? 6.991 2.097 -9.439 1.00 91.81 80 PHE A O 1
ATOM 594 N N . VAL A 1 81 ? 6.287 0.135 -8.593 1.00 91.44 81 VAL A N 1
ATOM 595 C CA . VAL A 1 81 ? 7.215 -0.690 -9.377 1.00 91.44 81 VAL A CA 1
ATOM 596 C C . VAL A 1 81 ? 6.917 -0.555 -10.872 1.00 91.44 81 VAL A C 1
ATOM 598 O O . VAL A 1 81 ? 7.841 -0.403 -11.672 1.00 91.44 81 VAL A O 1
ATOM 601 N N . MET A 1 82 ? 5.640 -0.502 -11.264 1.00 89.44 82 MET A N 1
ATOM 602 C CA . MET A 1 82 ? 5.254 -0.242 -12.659 1.00 89.44 82 MET A CA 1
ATOM 603 C C . MET A 1 82 ? 5.778 1.109 -13.170 1.00 89.44 82 MET A C 1
ATOM 605 O O . MET A 1 82 ? 6.287 1.207 -14.285 1.00 89.44 82 MET A O 1
ATOM 609 N N . LEU A 1 83 ? 5.666 2.166 -12.360 1.00 90.56 83 LEU A N 1
ATOM 610 C CA . LEU A 1 83 ? 6.148 3.496 -12.737 1.00 90.56 83 LEU A CA 1
ATOM 611 C C . LEU A 1 83 ? 7.679 3.554 -12.778 1.00 90.56 83 LEU A C 1
ATOM 613 O O . LEU A 1 83 ? 8.237 4.108 -13.724 1.00 90.56 83 LEU A O 1
ATOM 617 N N . ASP A 1 84 ? 8.360 2.968 -11.795 1.00 89.81 84 ASP A N 1
ATOM 618 C CA . ASP A 1 84 ? 9.821 2.988 -11.708 1.00 89.81 84 ASP A CA 1
ATOM 619 C C . ASP A 1 84 ? 10.469 2.192 -12.845 1.00 89.81 84 ASP A C 1
ATOM 621 O O . ASP A 1 84 ? 11.432 2.664 -13.453 1.00 89.81 84 ASP A O 1
ATOM 625 N N . THR A 1 85 ? 9.910 1.031 -13.196 1.00 90.56 85 THR A N 1
ATOM 626 C CA . THR A 1 85 ? 10.372 0.229 -14.341 1.00 90.56 85 THR A CA 1
ATOM 627 C C . THR A 1 85 ? 10.184 0.971 -15.663 1.00 90.56 85 THR A C 1
ATOM 629 O O . THR A 1 85 ? 11.118 1.032 -16.466 1.00 90.56 85 THR A O 1
ATOM 632 N N . ALA A 1 86 ? 9.036 1.625 -15.869 1.00 90.00 86 ALA A N 1
ATOM 633 C CA . ALA A 1 86 ? 8.797 2.452 -17.051 1.00 90.00 86 ALA A CA 1
ATOM 634 C C . ALA A 1 86 ? 9.755 3.656 -17.122 1.00 90.00 86 ALA A C 1
ATOM 636 O O . ALA A 1 86 ? 10.331 3.936 -18.174 1.00 90.00 86 ALA A O 1
ATOM 637 N N . ILE A 1 87 ? 9.980 4.355 -16.006 1.00 91.00 87 ILE A N 1
ATOM 638 C CA . ILE A 1 87 ? 10.921 5.482 -15.935 1.00 91.00 87 ILE A CA 1
ATOM 639 C C . ILE A 1 87 ? 12.356 5.014 -16.206 1.00 91.00 87 ILE A C 1
ATOM 641 O O . ILE A 1 87 ? 13.091 5.700 -16.916 1.00 91.00 87 ILE A O 1
ATOM 645 N N . ALA A 1 88 ? 12.767 3.870 -15.655 1.00 91.69 88 ALA A N 1
ATOM 646 C CA . ALA A 1 88 ? 14.092 3.300 -15.885 1.00 91.69 88 ALA A CA 1
ATOM 647 C C . ALA A 1 88 ? 14.296 2.957 -17.366 1.00 91.69 88 ALA A C 1
ATOM 649 O O . ALA A 1 88 ? 15.306 3.355 -17.947 1.00 91.69 88 ALA A O 1
ATOM 650 N N . ALA A 1 89 ? 13.310 2.316 -17.998 1.00 92.00 89 ALA A N 1
ATOM 651 C CA . ALA A 1 89 ? 13.343 2.015 -19.426 1.00 92.00 89 ALA A CA 1
ATOM 652 C C . ALA A 1 89 ? 13.458 3.286 -20.286 1.00 92.00 89 ALA A C 1
ATOM 654 O O . ALA A 1 89 ? 14.239 3.315 -21.232 1.00 92.00 89 ALA A O 1
ATOM 655 N N . LEU A 1 90 ? 12.744 4.359 -19.927 1.00 92.12 90 LEU A N 1
ATOM 656 C CA . LEU A 1 90 ? 12.804 5.643 -20.641 1.00 92.12 90 LEU A CA 1
ATOM 657 C C . LEU A 1 90 ? 14.127 6.399 -20.447 1.00 92.12 90 LEU A C 1
ATOM 659 O O . LEU A 1 90 ? 14.489 7.224 -21.286 1.00 92.12 90 LEU A O 1
ATOM 663 N N . LYS A 1 91 ? 14.833 6.165 -19.338 1.00 91.75 91 LYS A N 1
ATOM 664 C CA . LYS A 1 91 ? 16.126 6.801 -19.042 1.00 91.75 91 LYS A CA 1
ATOM 665 C C . LYS A 1 91 ? 17.308 6.076 -19.669 1.00 91.75 91 LYS A C 1
ATOM 667 O O . LYS A 1 91 ? 18.336 6.716 -19.879 1.00 91.75 91 LYS A O 1
ATOM 672 N N . THR A 1 92 ? 17.189 4.780 -19.940 1.00 88.44 92 THR A N 1
ATOM 673 C CA . THR A 1 92 ? 18.234 4.014 -20.620 1.00 88.44 92 THR A CA 1
ATOM 674 C C . THR A 1 92 ? 18.290 4.437 -22.088 1.00 88.44 92 THR A C 1
ATOM 676 O O . THR A 1 92 ? 17.323 4.212 -22.819 1.00 88.44 92 THR A O 1
ATOM 679 N N . PRO A 1 93 ? 19.399 5.042 -22.556 1.00 81.81 93 PRO A N 1
ATOM 680 C CA . PRO A 1 93 ? 19.552 5.351 -23.965 1.00 81.81 93 PRO A CA 1
ATOM 681 C C . PRO A 1 93 ? 19.510 4.052 -24.764 1.00 81.81 93 PRO A C 1
ATOM 683 O O . PRO A 1 93 ? 20.303 3.141 -24.532 1.00 81.81 93 PRO A O 1
ATOM 686 N N . VAL A 1 94 ? 18.592 3.967 -25.718 1.00 76.75 94 VAL A N 1
ATOM 687 C CA . VAL A 1 94 ? 18.605 2.889 -26.704 1.00 76.75 94 VAL A CA 1
ATOM 688 C C . VAL A 1 94 ? 19.698 3.194 -27.729 1.00 76.75 94 VAL A C 1
ATOM 690 O O . VAL A 1 94 ? 19.467 3.873 -28.729 1.00 76.75 94 VAL A O 1
ATOM 693 N N . GLU A 1 95 ? 20.926 2.747 -27.466 1.00 57.56 95 GLU A N 1
ATOM 694 C CA . GLU A 1 95 ? 21.958 2.723 -28.504 1.00 57.56 95 GLU A CA 1
ATOM 695 C C . GLU A 1 95 ? 21.482 1.805 -29.643 1.00 57.56 95 GLU A C 1
ATOM 697 O O . GLU A 1 95 ? 21.248 0.616 -29.441 1.00 57.56 95 GLU A O 1
ATOM 702 N N . GLY A 1 96 ? 21.305 2.361 -30.848 1.00 50.00 96 GLY A N 1
ATOM 703 C CA . GLY A 1 96 ? 21.055 1.571 -32.061 1.00 50.00 96 GLY A CA 1
ATOM 704 C C . GLY A 1 96 ? 19.600 1.450 -32.524 1.00 50.00 96 GLY A C 1
ATOM 705 O O . GLY A 1 96 ? 19.194 0.400 -33.020 1.00 50.00 96 GLY A O 1
ATOM 706 N N . ASN A 1 97 ? 18.817 2.530 -32.474 1.00 52.97 97 ASN A N 1
ATOM 707 C CA . ASN A 1 97 ? 17.461 2.552 -33.043 1.00 52.97 97 ASN A CA 1
ATOM 708 C C . ASN A 1 97 ? 17.408 2.660 -34.591 1.00 52.97 97 ASN A C 1
ATOM 710 O O . ASN A 1 97 ? 16.427 3.155 -35.151 1.00 52.97 97 ASN A O 1
ATOM 714 N N . ASP A 1 98 ? 18.443 2.183 -35.288 1.00 57.34 98 ASP A N 1
ATOM 715 C 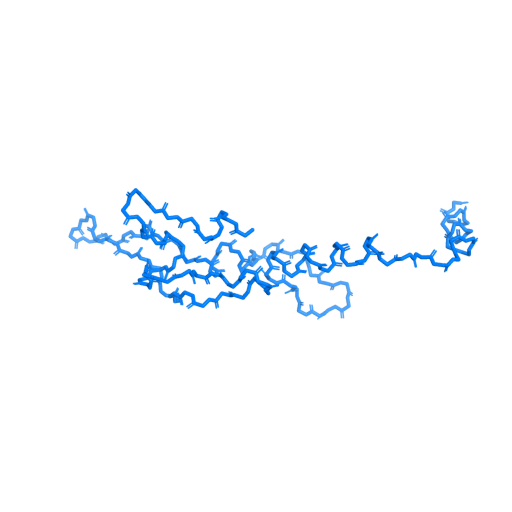CA . ASP A 1 98 ? 18.421 1.995 -36.744 1.00 57.34 98 ASP A CA 1
ATOM 716 C C . ASP A 1 98 ? 17.919 0.592 -37.131 1.00 57.34 98 ASP A C 1
ATOM 718 O O . ASP A 1 98 ? 17.368 0.417 -38.216 1.00 57.34 98 ASP A O 1
ATOM 722 N N . VAL A 1 99 ? 17.999 -0.401 -36.232 1.00 57.06 99 VAL A N 1
ATOM 723 C CA . VAL A 1 99 ? 17.585 -1.788 -36.532 1.00 57.06 99 VAL A CA 1
ATOM 724 C C . VAL A 1 99 ? 16.125 -2.075 -36.130 1.00 57.06 99 VAL A C 1
ATOM 726 O O . VAL A 1 99 ? 15.431 -2.825 -36.820 1.00 57.06 99 VAL A O 1
ATOM 729 N N . GLU A 1 100 ? 15.591 -1.438 -35.078 1.00 54.78 100 GLU A N 1
ATOM 730 C CA . GLU A 1 100 ? 14.178 -1.615 -34.674 1.00 54.78 100 GLU A CA 1
ATOM 731 C C . GLU A 1 100 ? 13.189 -0.720 -35.441 1.00 54.78 100 GLU A C 1
ATOM 733 O O . GLU A 1 100 ? 12.042 -1.122 -35.682 1.00 54.78 100 GLU A O 1
ATOM 738 N N . LYS A 1 101 ? 13.642 0.440 -35.943 1.00 50.78 101 LYS A N 1
ATOM 739 C CA . LYS A 1 101 ? 12.881 1.244 -36.917 1.00 50.78 101 LYS A CA 1
ATOM 740 C C . LYS A 1 101 ? 12.625 0.482 -38.222 1.00 50.78 101 LYS A C 1
ATOM 742 O O . LYS A 1 101 ? 11.557 0.642 -38.809 1.00 50.78 101 LYS A O 1
ATOM 747 N N . GLU A 1 102 ? 13.559 -0.361 -38.664 1.00 48.81 102 GLU A N 1
ATOM 748 C CA . GLU A 1 102 ? 13.425 -1.171 -39.886 1.00 48.81 102 GLU A CA 1
ATOM 749 C C . GLU A 1 102 ? 12.408 -2.314 -39.700 1.00 48.81 102 GLU A C 1
ATOM 751 O O . GLU A 1 102 ? 11.510 -2.496 -40.524 1.00 48.81 102 GLU A O 1
ATOM 756 N N . LYS A 1 103 ? 12.463 -3.035 -38.568 1.00 49.81 103 LYS A N 1
ATOM 757 C CA . LYS A 1 103 ? 11.508 -4.121 -38.254 1.00 49.81 103 LYS A CA 1
ATOM 758 C C . LYS A 1 103 ? 10.076 -3.634 -38.020 1.00 49.81 103 LYS A C 1
ATOM 760 O O . LYS A 1 103 ? 9.137 -4.393 -38.256 1.00 49.81 103 LYS A O 1
A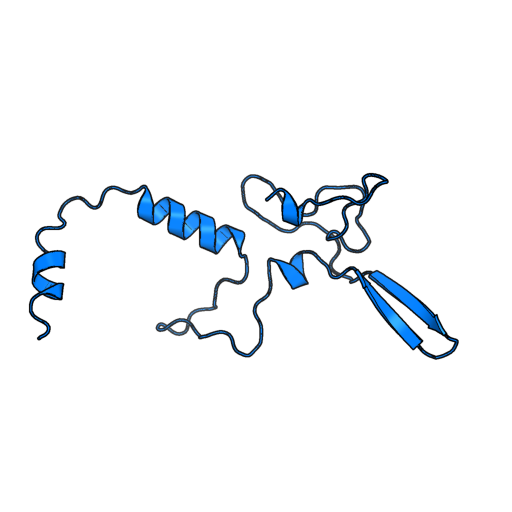TOM 765 N N . SER A 1 104 ? 9.905 -2.384 -37.596 1.00 52.25 104 SER A N 1
ATOM 766 C CA . SER A 1 104 ? 8.585 -1.752 -37.462 1.00 52.25 104 SER A CA 1
ATOM 767 C C . SER A 1 104 ? 8.061 -1.173 -38.784 1.00 52.25 104 SER A C 1
ATOM 769 O O . SER A 1 104 ? 6.852 -1.043 -38.949 1.00 52.25 104 SER A O 1
ATOM 771 N N . ARG A 1 105 ? 8.939 -0.876 -39.756 1.00 47.31 105 ARG A N 1
ATOM 772 C CA . ARG A 1 105 ? 8.550 -0.446 -41.114 1.00 47.31 105 ARG A CA 1
ATOM 773 C C . ARG A 1 105 ? 8.208 -1.594 -42.062 1.00 47.31 105 ARG A C 1
ATOM 775 O O . ARG A 1 105 ? 7.477 -1.363 -43.014 1.00 47.31 105 ARG A O 1
ATOM 782 N N . CYS A 1 106 ? 8.694 -2.809 -41.809 1.00 45.31 106 CYS A N 1
ATOM 783 C CA . CYS A 1 106 ? 8.487 -3.959 -42.702 1.00 45.31 106 CYS A CA 1
ATOM 784 C C . CYS A 1 106 ? 7.303 -4.867 -42.299 1.00 45.31 106 CYS A C 1
ATOM 786 O O . CYS A 1 106 ? 7.186 -5.993 -42.774 1.00 45.31 106 CYS A O 1
ATOM 788 N N . ARG A 1 107 ? 6.419 -4.401 -41.405 1.00 47.62 107 ARG A N 1
ATOM 789 C CA . ARG A 1 107 ? 5.116 -5.032 -41.127 1.00 47.62 107 ARG A CA 1
ATOM 790 C C . ARG A 1 107 ? 3.970 -4.170 -41.658 1.00 47.62 107 ARG A C 1
ATOM 792 O O . ARG A 1 107 ? 3.142 -3.724 -40.875 1.00 47.62 107 ARG A O 1
ATOM 799 N N . HIS A 1 108 ? 3.975 -3.913 -42.964 1.00 40.84 108 HIS A N 1
ATOM 800 C CA . HIS A 1 108 ? 2.795 -3.581 -43.771 1.00 40.84 108 HIS A CA 1
ATOM 801 C C . HIS A 1 108 ? 2.959 -4.255 -45.131 1.00 40.84 108 HIS A C 1
ATOM 803 O O . HIS A 1 108 ? 3.859 -3.825 -45.884 1.00 40.84 108 HIS A O 1
#